Protein AF-A0A519UEZ4-F1 (afdb_monomer)

Secondary structure (DSSP, 8-state):
--HHHHHHHHHHHHHHTS-SPPPHHHHHHHHHHHHHHHHHHHHHHTSSPPP-GGGTT--HHHHHH--

Foldseek 3Di:
DDPVVVVVVVVVCCVPPVVHDDDPVVVVVQVVVLVVVLVVVCCDVPNDDDDDPVCPPPDSVVSVVSD

Nearest PDB structures (foldseek):
  2gta-assembly1_B  TM=9.248E-01  e=8.281E-03  Bacillus subtilis
  2gta-assembly1_A  TM=8.721E-01  e=1.086E-02  Bacillus subtilis
  5ie9-assembly1_C  TM=9.288E-01  e=3.000E-02  Bacillus cereus

Mean predicted aligned error: 3.26 Å

Structure (mmCIF, N/CA/C/O backbone):
data_AF-A0A519UEZ4-F1
#
_entry.id   AF-A0A519UEZ4-F1
#
loop_
_atom_site.group_PDB
_atom_site.id
_atom_site.type_symbol
_atom_site.label_atom_id
_atom_site.label_alt_id
_atom_site.label_comp_id
_atom_site.label_asym_id
_atom_site.label_entity_id
_atom_site.label_seq_id
_atom_site.pdbx_PDB_ins_code
_atom_site.Cartn_x
_atom_site.Cartn_y
_atom_site.Cartn_z
_atom_site.occupancy
_atom_site.B_iso_or_equiv
_atom_site.auth_seq_id
_atom_site.auth_comp_id
_atom_site.auth_asym_id
_atom_site.auth_atom_id
_atom_site.pdbx_PDB_model_num
ATOM 1 N N . MET A 1 1 ? -9.453 -13.635 -2.661 1.00 87.81 1 MET A N 1
ATOM 2 C CA . MET A 1 1 ? -9.752 -12.613 -1.643 1.00 87.81 1 MET A CA 1
ATOM 3 C C . MET A 1 1 ? -10.323 -11.398 -2.357 1.00 87.81 1 MET A C 1
ATOM 5 O O . MET A 1 1 ? -9.788 -11.040 -3.399 1.00 87.81 1 MET A O 1
ATOM 9 N N . THR A 1 2 ? -11.422 -10.824 -1.874 1.00 98.00 2 THR A N 1
ATOM 10 C CA . THR A 1 2 ? -11.910 -9.503 -2.312 1.00 98.00 2 THR A CA 1
ATOM 11 C C . THR A 1 2 ? -11.202 -8.396 -1.529 1.00 98.00 2 THR A C 1
ATOM 13 O O . THR A 1 2 ? -10.595 -8.672 -0.496 1.00 98.00 2 THR A O 1
ATOM 16 N N . LEU A 1 3 ? -11.294 -7.142 -1.979 1.00 97.19 3 LEU A N 1
ATOM 17 C CA . LEU A 1 3 ? -10.700 -6.020 -1.245 1.00 97.19 3 LEU A CA 1
ATOM 18 C C . LEU A 1 3 ? -11.278 -5.894 0.174 1.00 97.19 3 LEU A C 1
ATOM 20 O O . LEU A 1 3 ? -10.519 -5.783 1.129 1.00 97.19 3 LEU A O 1
ATOM 24 N N . ASP A 1 4 ? -12.594 -6.034 0.327 1.00 98.44 4 ASP A N 1
ATOM 25 C CA . ASP A 1 4 ? -13.254 -5.986 1.640 1.00 98.44 4 ASP A CA 1
ATOM 26 C C . ASP A 1 4 ? -12.767 -7.102 2.583 1.00 98.44 4 ASP A C 1
ATOM 28 O O . ASP A 1 4 ? -12.573 -6.887 3.780 1.00 98.44 4 ASP A O 1
ATOM 32 N N . GLN A 1 5 ? -12.521 -8.305 2.046 1.00 98.44 5 GLN A N 1
ATOM 33 C CA . GLN A 1 5 ? -11.955 -9.414 2.821 1.00 98.44 5 GLN A CA 1
ATOM 34 C C . GLN A 1 5 ? -10.520 -9.111 3.267 1.00 98.44 5 GLN A C 1
ATOM 36 O O . GLN A 1 5 ? -10.146 -9.450 4.389 1.00 98.44 5 GLN A O 1
ATOM 41 N N . ALA A 1 6 ? -9.733 -8.457 2.408 1.00 97.81 6 ALA A N 1
ATOM 42 C CA . ALA A 1 6 ? -8.376 -8.026 2.728 1.00 97.81 6 ALA A CA 1
ATOM 43 C C . ALA A 1 6 ? -8.379 -6.985 3.851 1.00 97.81 6 ALA A C 1
ATOM 45 O O . ALA A 1 6 ? -7.690 -7.161 4.850 1.00 97.81 6 ALA A O 1
ATOM 46 N N . GLN A 1 7 ? -9.218 -5.953 3.725 1.00 98.12 7 GLN A N 1
ATOM 47 C CA . GLN A 1 7 ? -9.377 -4.909 4.739 1.00 98.12 7 GLN A CA 1
ATOM 48 C C . GLN A 1 7 ? -9.782 -5.495 6.093 1.00 98.12 7 GLN A C 1
ATOM 50 O O . GLN A 1 7 ? -9.187 -5.148 7.106 1.00 98.12 7 GLN A O 1
ATOM 55 N N . THR A 1 8 ? -10.734 -6.434 6.100 1.00 98.38 8 THR A N 1
ATOM 56 C CA . THR A 1 8 ? -11.162 -7.124 7.329 1.00 98.38 8 THR A CA 1
ATOM 57 C C . THR A 1 8 ? -10.014 -7.918 7.954 1.00 98.38 8 THR A C 1
ATOM 59 O O . THR A 1 8 ? -9.783 -7.833 9.153 1.00 98.38 8 THR A O 1
ATOM 62 N N . THR A 1 9 ? -9.252 -8.648 7.136 1.00 98.19 9 THR A N 1
ATOM 63 C CA . THR A 1 9 ? -8.118 -9.458 7.610 1.00 98.19 9 THR A CA 1
ATOM 64 C C . THR A 1 9 ? -7.018 -8.583 8.222 1.00 98.19 9 THR A C 1
ATOM 66 O O . THR A 1 9 ? -6.461 -8.919 9.266 1.00 98.19 9 THR A O 1
ATOM 69 N N . VAL A 1 10 ? -6.715 -7.444 7.592 1.00 97.25 10 VAL A N 1
ATOM 70 C CA . VAL A 1 10 ? -5.727 -6.478 8.094 1.00 97.25 10 VAL A CA 1
ATOM 71 C C . VAL A 1 10 ? -6.213 -5.821 9.388 1.00 97.25 10 VAL A C 1
ATOM 73 O O . VAL A 1 10 ? -5.442 -5.730 10.342 1.00 97.25 10 VAL A O 1
ATOM 76 N N . ASP A 1 11 ? -7.485 -5.424 9.464 1.00 98.12 11 ASP A N 1
ATOM 77 C CA . ASP A 1 11 ? -8.070 -4.831 10.673 1.00 98.12 11 ASP A CA 1
ATOM 78 C C . ASP A 1 11 ? -8.046 -5.796 11.864 1.00 98.12 11 ASP A C 1
ATOM 80 O O . ASP A 1 11 ? -7.604 -5.433 12.958 1.00 98.12 11 ASP A O 1
ATOM 84 N N . GLU A 1 12 ? -8.431 -7.055 11.644 1.00 98.19 12 GLU A N 1
ATOM 85 C CA . GLU A 1 12 ? -8.349 -8.104 12.661 1.00 98.19 12 GLU A CA 1
ATOM 86 C C . GLU A 1 12 ? -6.911 -8.281 13.157 1.00 98.19 12 GLU A C 1
ATOM 88 O O . GLU A 1 12 ? -6.670 -8.346 14.365 1.00 98.19 12 GLU A O 1
ATOM 93 N N . TRP A 1 13 ? -5.928 -8.306 12.257 1.00 98.31 13 TRP A N 1
ATOM 94 C CA . TRP A 1 13 ? -4.528 -8.437 12.648 1.00 98.31 13 TRP A CA 1
ATOM 95 C C . TRP A 1 13 ? -4.026 -7.220 13.440 1.00 98.31 13 TRP A C 1
ATOM 97 O O . TRP A 1 13 ? -3.394 -7.383 14.487 1.00 98.31 13 TRP A O 1
ATOM 107 N N . ILE A 1 14 ? -4.338 -5.997 13.003 1.00 97.44 14 ILE A N 1
ATOM 108 C CA . ILE A 1 14 ? -3.904 -4.763 13.676 1.00 97.44 14 ILE A CA 1
ATOM 109 C C . ILE A 1 14 ? -4.510 -4.659 15.076 1.00 97.44 14 ILE A C 1
ATOM 111 O O . ILE A 1 14 ? -3.814 -4.310 16.028 1.00 97.44 14 ILE A O 1
ATOM 115 N N . THR A 1 15 ? -5.793 -4.974 15.223 1.00 96.94 15 THR A N 1
ATOM 116 C CA . THR A 1 15 ? -6.503 -4.825 16.501 1.00 96.94 15 THR A CA 1
ATOM 117 C C . THR A 1 15 ? -6.177 -5.935 17.501 1.00 96.94 15 THR A C 1
ATOM 119 O O . THR A 1 15 ? -6.233 -5.698 18.708 1.00 96.94 15 THR A O 1
ATOM 122 N N . THR A 1 16 ? -5.796 -7.128 17.032 1.00 97.19 16 THR A N 1
ATOM 123 C CA . THR A 1 16 ? -5.465 -8.270 17.908 1.00 97.19 16 THR A CA 1
ATOM 124 C C . THR A 1 16 ? -3.971 -8.425 18.179 1.00 97.19 16 THR A C 1
ATOM 126 O O . THR A 1 16 ? -3.586 -8.777 19.293 1.00 97.19 16 THR A O 1
ATOM 129 N N . THR A 1 17 ? -3.130 -8.157 17.179 1.00 96.94 17 THR A N 1
ATOM 130 C CA . THR A 1 17 ? -1.673 -8.354 17.230 1.00 96.94 17 THR A CA 1
ATOM 131 C C . THR A 1 17 ? -0.929 -7.021 17.192 1.00 96.94 17 THR A C 1
ATOM 133 O O . THR A 1 17 ? -0.031 -6.796 18.001 1.00 96.94 17 THR A O 1
ATOM 136 N N . GLY A 1 18 ? -1.324 -6.112 16.294 1.00 90.56 18 GLY A N 1
ATOM 137 C CA . GLY A 1 18 ? -0.686 -4.803 16.088 1.00 90.56 18 GLY A CA 1
ATOM 138 C C . GLY A 1 18 ? -0.984 -3.743 17.159 1.00 90.56 18 GLY A C 1
ATOM 139 O O . GLY A 1 18 ? -0.466 -2.631 17.075 1.00 90.56 18 GLY A O 1
ATOM 140 N N . VAL A 1 19 ? -1.786 -4.071 18.181 1.00 92.12 19 VAL A N 1
ATOM 141 C CA . VAL A 1 19 ? -2.256 -3.196 19.275 1.00 92.12 19 VAL A CA 1
ATOM 142 C C . VAL A 1 19 ? -3.201 -2.076 18.822 1.00 92.12 19 VAL A C 1
ATOM 144 O O . VAL A 1 19 ? -4.261 -1.902 19.422 1.00 92.12 19 VAL A O 1
ATOM 147 N N . ARG A 1 20 ? -2.822 -1.277 17.817 1.00 95.75 20 ARG A N 1
ATOM 148 C CA . ARG A 1 20 ? -3.626 -0.183 17.249 1.00 95.75 20 ARG A CA 1
ATOM 149 C C . ARG A 1 20 ? -3.068 0.291 15.909 1.00 95.75 20 ARG A C 1
ATOM 151 O O . ARG A 1 20 ? -1.889 0.117 15.621 1.00 95.75 20 ARG A O 1
ATOM 158 N N . TYR A 1 21 ? -3.883 1.037 15.172 1.00 97.69 21 TYR A N 1
ATOM 159 C CA . TYR A 1 21 ? -3.419 1.821 14.032 1.00 97.69 21 TYR A CA 1
ATOM 160 C C . TYR A 1 21 ? -2.425 2.916 14.441 1.00 97.69 21 TYR A C 1
ATOM 162 O O . TYR A 1 21 ? -2.504 3.507 15.530 1.00 97.69 21 TYR A O 1
ATOM 170 N N . PHE A 1 22 ? -1.503 3.217 13.530 1.00 97.38 22 PHE A N 1
ATOM 171 C CA . PHE A 1 22 ? -0.684 4.420 13.594 1.00 97.38 22 PHE A CA 1
ATOM 172 C C . PHE A 1 22 ? -1.533 5.684 13.407 1.00 97.38 22 PHE A C 1
ATOM 174 O O . PHE A 1 22 ? -2.643 5.633 12.884 1.00 97.38 22 PHE A O 1
ATOM 181 N N . SER A 1 23 ? -1.005 6.833 13.845 1.00 98.12 23 SER A N 1
ATOM 182 C CA . SER A 1 23 ? -1.586 8.119 13.448 1.00 98.12 23 SER A CA 1
ATOM 183 C C . SER A 1 23 ? -1.363 8.346 11.956 1.00 98.12 23 SER A C 1
ATOM 185 O O . SER A 1 23 ? -0.459 7.764 11.357 1.00 98.12 23 SER A O 1
ATOM 187 N N . GLU A 1 24 ? -2.137 9.243 11.366 1.00 98.12 24 GLU A N 1
ATOM 188 C CA . GLU A 1 24 ? -2.130 9.518 9.932 1.00 98.12 24 GLU A CA 1
ATOM 189 C C . GLU A 1 24 ? -0.740 9.938 9.441 1.00 98.12 24 GLU A C 1
ATOM 191 O O . GLU A 1 24 ? -0.282 9.472 8.401 1.00 98.12 24 GLU A O 1
ATOM 196 N N . LEU A 1 25 ? -0.026 10.765 10.215 1.00 98.44 25 LEU A N 1
ATOM 197 C CA . LEU A 1 25 ? 1.329 11.200 9.865 1.00 98.44 25 LEU A CA 1
ATOM 198 C C . LEU A 1 25 ? 2.352 10.062 9.937 1.00 98.44 25 LEU A C 1
ATOM 200 O O . LEU A 1 25 ? 3.239 9.991 9.091 1.00 98.44 25 LEU A O 1
ATOM 204 N N . THR A 1 26 ? 2.235 9.169 10.922 1.00 97.88 26 THR A N 1
ATOM 205 C CA . THR A 1 26 ? 3.109 7.993 11.001 1.00 97.88 26 THR A CA 1
ATOM 206 C C . THR A 1 26 ? 2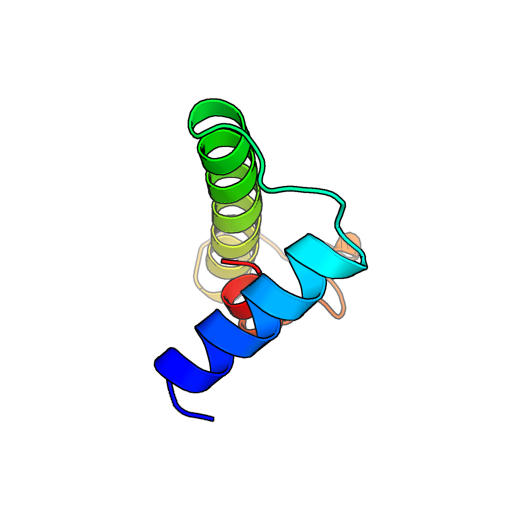.785 7.014 9.877 1.00 97.88 26 THR A C 1
ATOM 208 O O . THR A 1 26 ? 3.703 6.544 9.218 1.00 97.88 26 THR A O 1
ATOM 211 N N . ASN A 1 27 ? 1.504 6.776 9.588 1.00 97.56 27 ASN A N 1
ATOM 212 C CA . ASN A 1 27 ? 1.087 5.915 8.484 1.00 97.56 27 ASN A CA 1
ATOM 213 C C . ASN A 1 27 ? 1.561 6.456 7.125 1.00 97.56 27 ASN A C 1
ATOM 215 O O . ASN A 1 27 ? 1.993 5.691 6.276 1.00 97.56 27 ASN A O 1
ATOM 219 N N . MET A 1 28 ? 1.551 7.781 6.937 1.00 98.25 28 MET A N 1
ATOM 220 C CA . MET A 1 28 ? 2.090 8.430 5.737 1.00 98.25 28 MET A CA 1
ATOM 221 C C . MET A 1 28 ? 3.606 8.242 5.596 1.00 98.25 28 MET A C 1
ATOM 223 O O . MET A 1 28 ? 4.103 8.058 4.484 1.00 98.25 28 MET A O 1
ATOM 227 N N . ALA A 1 29 ? 4.348 8.298 6.707 1.00 98.50 29 ALA A N 1
ATOM 228 C CA . ALA A 1 29 ? 5.787 8.054 6.698 1.00 98.50 29 ALA A CA 1
ATOM 229 C C . ALA A 1 29 ? 6.102 6.603 6.302 1.00 98.50 29 ALA A C 1
ATOM 231 O O . ALA A 1 29 ? 6.917 6.407 5.407 1.00 98.50 29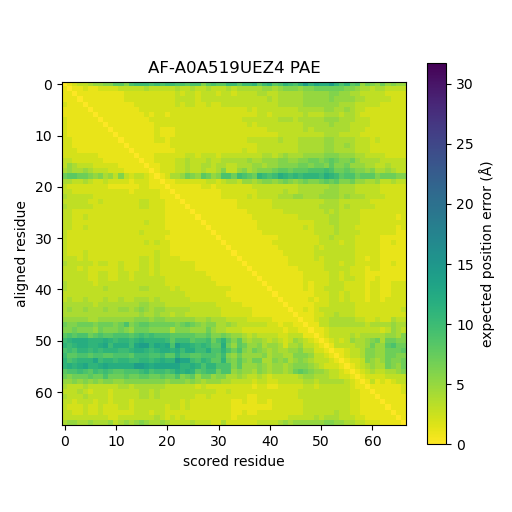 ALA A O 1
ATOM 232 N N . ILE A 1 30 ? 5.396 5.631 6.894 1.00 97.94 30 ILE A N 1
ATOM 233 C CA . ILE A 1 30 ? 5.522 4.205 6.548 1.00 97.94 30 ILE A CA 1
ATOM 234 C C . ILE A 1 30 ? 5.160 3.969 5.078 1.00 97.94 30 ILE A C 1
ATOM 236 O O . ILE A 1 30 ? 5.952 3.407 4.337 1.00 97.94 30 ILE A O 1
ATOM 240 N N . LEU A 1 31 ? 4.033 4.505 4.601 1.00 98.06 31 LEU A N 1
ATOM 241 C CA . LEU A 1 31 ? 3.655 4.393 3.188 1.00 98.06 31 LEU A CA 1
ATOM 242 C C . LEU A 1 31 ? 4.742 4.943 2.247 1.00 98.06 31 LEU A C 1
ATOM 244 O O . LEU A 1 31 ? 5.012 4.379 1.191 1.00 98.06 31 LEU A O 1
ATOM 248 N N . THR A 1 32 ? 5.369 6.064 2.614 1.00 98.38 32 THR A N 1
ATOM 249 C CA . THR A 1 32 ? 6.442 6.662 1.804 1.00 98.38 32 THR A CA 1
ATOM 250 C C . THR A 1 32 ? 7.703 5.793 1.796 1.00 98.38 32 THR A C 1
ATOM 252 O O . THR A 1 32 ? 8.401 5.751 0.782 1.00 98.38 32 THR A O 1
ATOM 255 N N . GLU A 1 33 ? 7.998 5.120 2.908 1.00 98.25 33 GLU A N 1
ATOM 256 C CA . GLU A 1 33 ? 9.104 4.169 3.030 1.00 98.25 33 GLU A CA 1
ATOM 257 C C . GLU A 1 33 ? 8.919 2.987 2.069 1.00 98.25 33 GLU A C 1
ATOM 259 O O . GLU A 1 33 ? 9.776 2.788 1.203 1.00 98.25 33 GLU A O 1
ATOM 264 N N . GLU A 1 34 ? 7.765 2.313 2.116 1.00 97.75 34 GLU A N 1
ATOM 265 C CA . GLU A 1 34 ? 7.472 1.143 1.270 1.00 97.75 34 GLU A CA 1
ATOM 266 C C . GLU A 1 34 ? 7.428 1.497 -0.225 1.00 97.75 34 GLU A C 1
ATOM 268 O O . GLU A 1 34 ? 8.020 0.827 -1.076 1.00 97.75 34 GLU A O 1
ATOM 273 N N . VAL A 1 35 ? 6.836 2.646 -0.577 1.00 97.88 35 VAL A N 1
ATOM 274 C CA . VAL A 1 35 ? 6.866 3.152 -1.962 1.00 97.88 35 VAL A CA 1
ATOM 275 C C . VAL A 1 35 ? 8.303 3.418 -2.435 1.00 97.88 35 VAL A C 1
ATOM 277 O O . VAL A 1 35 ? 8.618 3.231 -3.615 1.00 97.88 35 VAL A O 1
ATOM 280 N N . GLY A 1 36 ? 9.196 3.838 -1.536 1.00 97.06 36 GLY A N 1
ATOM 281 C CA . GLY A 1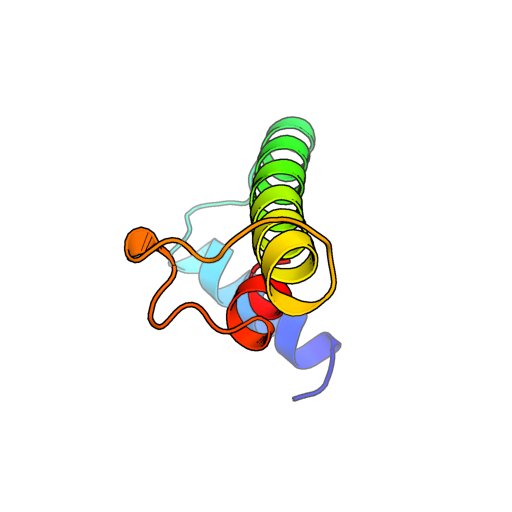 36 ? 10.620 3.991 -1.827 1.00 97.06 36 GLY A CA 1
ATOM 282 C C . GLY A 1 36 ? 11.297 2.665 -2.182 1.00 97.06 36 GLY A C 1
ATOM 283 O O . GLY A 1 36 ? 12.167 2.631 -3.060 1.00 97.06 36 GLY A O 1
ATOM 284 N N . GLU A 1 37 ? 10.876 1.568 -1.556 1.00 95.19 37 GLU A N 1
ATOM 285 C CA . GLU A 1 37 ? 11.398 0.230 -1.823 1.00 95.19 37 GLU A CA 1
ATOM 286 C C . GLU A 1 37 ? 10.914 -0.319 -3.174 1.00 95.19 37 GLU A C 1
ATOM 288 O O . GLU A 1 37 ? 11.732 -0.781 -3.983 1.00 95.19 37 GLU A O 1
ATOM 293 N N . VAL A 1 38 ? 9.628 -0.128 -3.493 1.00 96.38 38 VAL A N 1
ATOM 294 C CA . VAL A 1 38 ? 9.066 -0.394 -4.829 1.00 96.38 38 VAL A CA 1
ATOM 295 C C . VAL A 1 38 ? 9.832 0.390 -5.896 1.00 96.38 38 VAL A C 1
ATOM 297 O O . VAL A 1 38 ? 10.300 -0.173 -6.893 1.00 96.38 38 VAL A O 1
ATOM 300 N N . ALA A 1 39 ? 10.017 1.696 -5.683 1.00 96.56 39 ALA A N 1
ATOM 301 C CA . ALA A 1 39 ? 10.734 2.558 -6.615 1.00 96.56 39 ALA A CA 1
ATOM 302 C C . ALA A 1 39 ? 12.183 2.091 -6.825 1.00 96.56 39 ALA A C 1
ATOM 304 O O . ALA A 1 39 ? 12.685 2.113 -7.955 1.00 96.56 39 ALA A O 1
ATOM 305 N N . ARG A 1 40 ? 12.849 1.622 -5.760 1.00 94.75 40 ARG A N 1
ATOM 306 C CA . ARG A 1 40 ? 14.203 1.059 -5.825 1.00 94.75 40 ARG A CA 1
ATOM 307 C C . ARG A 1 40 ? 14.254 -0.160 -6.744 1.00 94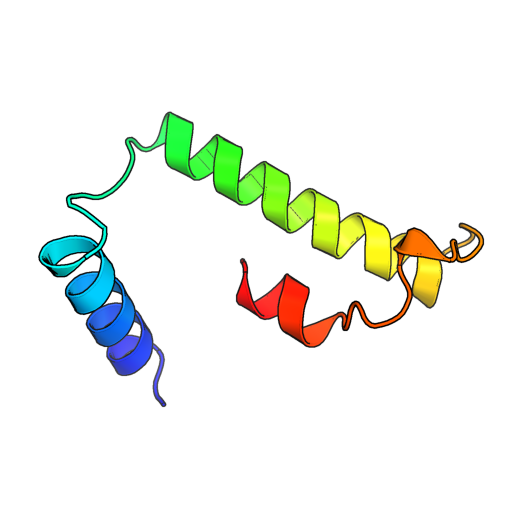.75 40 ARG A C 1
ATOM 309 O O . ARG A 1 40 ? 15.137 -0.199 -7.600 1.00 94.75 40 ARG A O 1
ATOM 316 N N . LEU A 1 41 ? 13.337 -1.123 -6.613 1.00 94.19 41 LEU A N 1
ATOM 317 C CA . LEU A 1 41 ? 13.334 -2.306 -7.484 1.00 94.19 41 LEU A CA 1
ATOM 318 C C . LEU A 1 41 ? 12.964 -1.964 -8.929 1.00 94.19 41 LEU A C 1
ATOM 320 O O . LEU A 1 41 ? 13.633 -2.442 -9.846 1.00 94.19 41 LEU A O 1
ATOM 324 N N . ILE A 1 42 ? 11.983 -1.084 -9.150 1.00 95.06 42 ILE A N 1
ATOM 325 C CA . ILE A 1 42 ? 11.619 -0.628 -10.501 1.00 95.06 42 ILE A CA 1
ATOM 326 C C . ILE A 1 42 ? 12.817 0.029 -11.193 1.00 95.06 42 ILE A C 1
ATOM 328 O O . ILE A 1 42 ? 13.126 -0.302 -12.339 1.00 95.06 42 ILE A O 1
ATOM 332 N N . ALA A 1 43 ? 13.537 0.914 -10.498 1.00 95.81 43 ALA A N 1
ATOM 333 C CA . ALA A 1 43 ? 14.704 1.596 -11.054 1.00 95.81 43 ALA A CA 1
ATOM 334 C C . ALA A 1 43 ? 15.846 0.634 -11.433 1.00 95.81 43 ALA A C 1
ATOM 336 O O . ALA A 1 43 ? 16.628 0.954 -12.329 1.00 95.81 43 ALA A O 1
ATOM 337 N N . ARG A 1 44 ? 15.949 -0.523 -10.764 1.00 92.38 44 ARG A N 1
ATOM 338 C CA . ARG A 1 44 ? 16.962 -1.560 -11.029 1.00 92.38 44 ARG A CA 1
ATOM 339 C C . ARG A 1 44 ? 16.540 -2.526 -12.138 1.00 92.38 44 ARG A C 1
ATOM 341 O O . ARG A 1 44 ? 17.359 -2.875 -12.980 1.00 92.38 44 ARG A O 1
ATOM 348 N N . GLN A 1 45 ? 15.279 -2.962 -12.133 1.00 91.12 45 GLN A N 1
ATOM 349 C CA . GLN A 1 45 ? 14.745 -3.932 -13.098 1.00 91.12 45 GLN A CA 1
ATOM 350 C C . GLN A 1 45 ? 14.446 -3.300 -14.461 1.00 91.12 45 GLN A C 1
ATOM 352 O O . GLN A 1 45 ? 14.705 -3.913 -15.494 1.00 91.12 45 GLN A O 1
ATOM 357 N N . TYR A 1 46 ? 13.901 -2.083 -14.459 1.00 93.94 46 TYR A N 1
ATOM 358 C CA . TYR A 1 46 ? 13.375 -1.425 -15.659 1.00 93.94 46 TYR A CA 1
ATOM 359 C C . TYR A 1 46 ? 14.027 -0.068 -15.947 1.00 93.94 46 TYR A C 1
ATOM 361 O O . TYR A 1 46 ? 13.748 0.535 -16.981 1.00 93.94 46 TYR A O 1
ATOM 369 N N . GLY A 1 47 ? 14.870 0.426 -15.038 1.00 93.44 47 GLY A N 1
ATOM 370 C CA . GLY A 1 47 ? 15.615 1.672 -15.193 1.00 93.44 47 GLY A CA 1
ATOM 371 C C . GLY A 1 47 ? 17.102 1.453 -15.475 1.00 93.44 47 GLY A C 1
ATOM 372 O O . GLY A 1 47 ? 17.538 0.3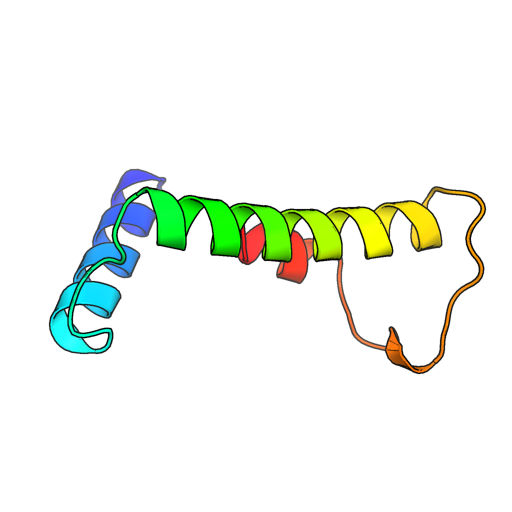94 -15.914 1.00 93.44 47 GLY A O 1
ATOM 373 N N . GLU A 1 48 ? 17.896 2.489 -15.216 1.00 94.94 48 GLU A N 1
ATOM 374 C CA . GLU A 1 48 ? 19.332 2.518 -15.534 1.00 94.94 48 GLU A CA 1
ATOM 375 C C . GLU A 1 48 ? 20.228 2.136 -14.341 1.00 94.94 48 GLU A C 1
ATOM 377 O O . GLU A 1 48 ? 21.456 2.128 -14.444 1.00 94.94 48 GLU A O 1
ATOM 382 N N . GLN A 1 49 ? 19.642 1.847 -13.175 1.00 93.75 49 GLN A N 1
ATOM 383 C CA . GLN A 1 49 ? 20.412 1.543 -11.975 1.00 93.75 49 GLN A CA 1
ATOM 384 C C . GLN A 1 49 ? 20.909 0.086 -11.977 1.00 93.75 49 GLN A C 1
ATOM 386 O O . GLN A 1 49 ? 20.132 -0.847 -12.125 1.00 93.75 49 GLN A O 1
ATOM 391 N N . SER A 1 50 ? 22.203 -0.146 -11.727 1.00 90.50 50 SER A N 1
ATOM 392 C CA . SER A 1 50 ? 22.776 -1.508 -11.706 1.00 90.50 50 SER A CA 1
ATOM 393 C C . SER A 1 50 ? 22.283 -2.346 -10.524 1.00 90.50 50 SER A C 1
ATOM 395 O O . SER A 1 50 ? 22.196 -1.825 -9.415 1.00 90.50 50 SER A O 1
ATOM 397 N N . PHE A 1 51 ? 22.048 -3.644 -10.708 1.00 87.88 51 PHE A N 1
ATOM 398 C CA . PHE A 1 51 ? 21.708 -4.547 -9.602 1.00 87.88 51 PHE A CA 1
ATOM 399 C C . PHE A 1 51 ? 22.788 -4.595 -8.516 1.00 87.88 51 PHE A C 1
ATOM 401 O O . PHE A 1 51 ? 23.986 -4.560 -8.806 1.00 87.88 51 PHE A O 1
ATOM 408 N N . LYS A 1 52 ? 22.350 -4.707 -7.259 1.00 85.88 52 LYS A N 1
ATOM 409 C CA . LYS A 1 52 ? 23.212 -4.969 -6.105 1.00 85.88 52 LYS A CA 1
ATOM 410 C C . LYS A 1 52 ? 22.916 -6.356 -5.552 1.00 85.88 52 LYS A C 1
ATOM 412 O O . LYS A 1 52 ? 21.779 -6.807 -5.576 1.00 85.88 52 LYS A O 1
ATOM 417 N N . GLU A 1 53 ? 23.933 -7.008 -4.996 1.00 83.88 53 GLU A N 1
ATOM 418 C CA . GLU A 1 53 ? 23.767 -8.321 -4.356 1.00 83.88 53 GLU A CA 1
ATOM 419 C C . GLU A 1 53 ? 22.825 -8.294 -3.146 1.00 83.88 53 GLU A C 1
ATOM 421 O O . GLU A 1 53 ? 22.159 -9.284 -2.872 1.00 83.88 53 GLU A O 1
ATOM 426 N N . SER A 1 54 ? 22.708 -7.151 -2.463 1.00 81.69 54 SER A N 1
ATOM 427 C CA . SER A 1 54 ? 21.738 -6.954 -1.377 1.00 81.69 54 SER A CA 1
ATOM 428 C C . SER A 1 54 ? 20.285 -7.116 -1.817 1.00 81.69 54 SER A C 1
ATOM 430 O O . SER A 1 54 ? 19.428 -7.370 -0.982 1.00 81.69 54 SER A O 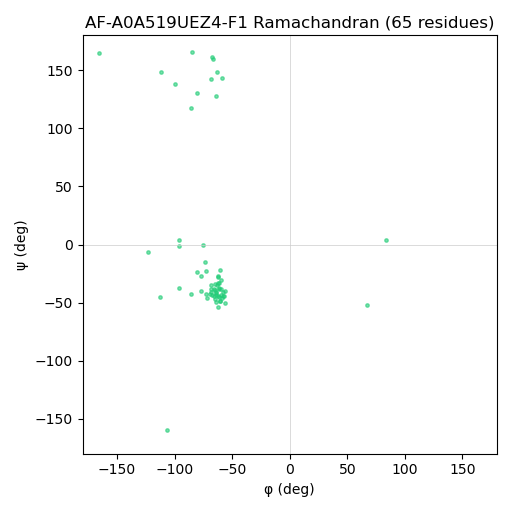1
ATOM 432 N N . ASP A 1 55 ? 20.015 -6.957 -3.113 1.00 79.00 55 ASP A N 1
ATOM 433 C CA . ASP A 1 55 ? 18.666 -6.986 -3.669 1.00 79.00 55 ASP A CA 1
ATOM 434 C C . ASP A 1 55 ? 18.323 -8.383 -4.230 1.00 79.00 55 ASP A C 1
ATOM 436 O O . ASP A 1 55 ? 17.248 -8.581 -4.796 1.00 79.00 55 ASP A O 1
ATOM 440 N N . LYS A 1 56 ? 19.220 -9.377 -4.084 1.00 80.69 56 LYS A N 1
ATOM 441 C CA . LYS A 1 56 ? 18.925 -10.760 -4.478 1.00 80.69 56 LYS A CA 1
ATOM 442 C C . LYS A 1 56 ? 17.796 -11.333 -3.630 1.00 80.69 56 LYS A C 1
ATOM 444 O O . LYS A 1 56 ? 17.880 -11.359 -2.408 1.00 80.69 56 LYS A O 1
ATOM 449 N N . GLY A 1 57 ? 16.789 -11.874 -4.311 1.00 82.06 57 GLY A N 1
ATOM 450 C CA . GLY A 1 57 ? 15.622 -12.484 -3.678 1.00 82.06 57 GLY A CA 1
ATOM 451 C C . GLY A 1 57 ? 14.534 -11.489 -3.278 1.00 82.06 57 GLY A C 1
ATOM 452 O O . GLY A 1 57 ? 13.549 -11.924 -2.699 1.00 82.06 57 GLY A O 1
ATOM 453 N N . ARG A 1 58 ? 14.687 -10.191 -3.589 1.00 87.69 58 ARG A N 1
ATOM 454 C CA . ARG A 1 58 ? 13.592 -9.218 -3.477 1.00 87.69 58 ARG A CA 1
ATOM 455 C C . ARG A 1 58 ? 12.770 -9.233 -4.763 1.00 87.69 58 ARG A C 1
ATOM 457 O O . ARG A 1 58 ? 13.293 -8.921 -5.836 1.00 87.69 58 ARG A O 1
AT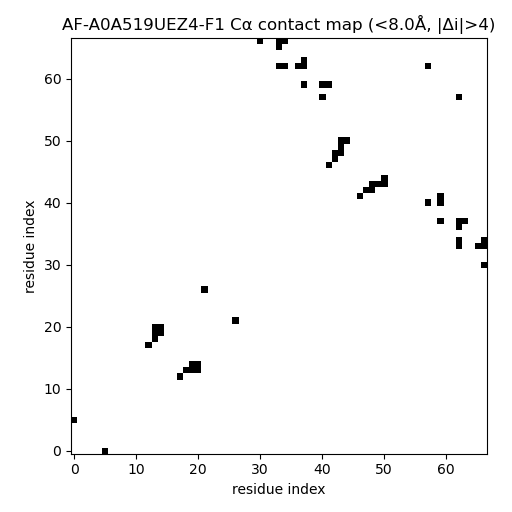OM 464 N N . GLU A 1 59 ? 11.501 -9.596 -4.654 1.00 92.44 59 GLU A N 1
ATOM 465 C CA . GLU A 1 59 ? 10.564 -9.658 -5.773 1.00 92.44 59 GLU A CA 1
ATOM 466 C C . GLU A 1 59 ? 9.694 -8.402 -5.791 1.00 92.44 59 GLU A C 1
ATOM 468 O O . GLU A 1 59 ? 9.191 -7.969 -4.761 1.00 92.44 59 GLU A O 1
ATOM 473 N N . LEU A 1 60 ? 9.452 -7.831 -6.975 1.00 93.00 60 LEU A N 1
ATOM 474 C CA . LEU A 1 60 ? 8.610 -6.633 -7.090 1.00 93.00 60 LEU A CA 1
ATOM 475 C C . LEU A 1 60 ? 7.183 -6.874 -6.571 1.00 93.00 60 LEU A C 1
ATOM 477 O O . LEU A 1 60 ? 6.545 -5.946 -6.090 1.00 93.00 60 LEU A O 1
ATOM 481 N N . GLY A 1 61 ? 6.681 -8.106 -6.684 1.00 94.56 61 GLY A N 1
ATOM 482 C CA . GLY A 1 61 ? 5.360 -8.471 -6.177 1.00 94.56 61 GLY A CA 1
ATOM 483 C C . GLY A 1 61 ? 5.246 -8.371 -4.657 1.00 94.56 61 GLY A C 1
ATOM 484 O O . GLY A 1 61 ? 4.185 -7.981 -4.180 1.00 94.56 61 GLY A O 1
ATOM 485 N N . ASP A 1 62 ? 6.324 -8.669 -3.929 1.00 93.62 62 ASP A N 1
ATOM 486 C CA . ASP A 1 62 ? 6.344 -8.588 -2.467 1.00 93.62 62 ASP A CA 1
ATOM 487 C C . ASP A 1 62 ? 6.337 -7.118 -2.029 1.00 93.62 62 ASP A C 1
ATOM 489 O O . ASP A 1 62 ? 5.472 -6.715 -1.264 1.00 93.62 62 ASP A O 1
ATOM 493 N N . GLU A 1 63 ? 7.173 -6.276 -2.647 1.00 94.12 63 GLU A N 1
ATOM 494 C CA . GLU A 1 63 ? 7.193 -4.831 -2.353 1.00 94.12 63 GLU A CA 1
ATOM 495 C C . GLU A 1 63 ? 5.865 -4.139 -2.681 1.00 94.12 63 GLU A C 1
ATOM 497 O O . GLU A 1 63 ? 5.478 -3.167 -2.045 1.00 94.12 63 GLU A O 1
ATOM 502 N N . LEU A 1 64 ? 5.166 -4.606 -3.720 1.00 95.44 64 LEU A N 1
ATOM 503 C CA . LEU A 1 64 ? 3.842 -4.091 -4.064 1.00 95.44 64 LEU A CA 1
ATOM 504 C C . LEU A 1 64 ? 2.762 -4.556 -3.083 1.00 95.44 64 LEU A C 1
ATOM 506 O O . LEU A 1 64 ? 1.718 -3.916 -3.023 1.00 95.44 64 LEU A O 1
AT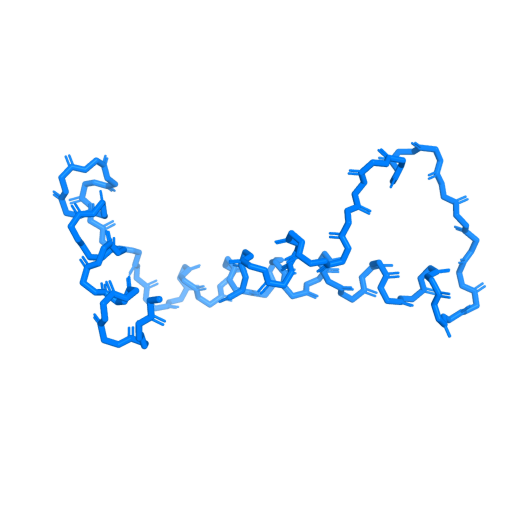OM 510 N N . ALA A 1 65 ? 2.975 -5.666 -2.374 1.00 94.75 65 ALA A N 1
ATOM 511 C CA . ALA A 1 65 ? 2.066 -6.139 -1.338 1.00 94.75 65 ALA A CA 1
ATOM 512 C C . ALA A 1 65 ? 2.265 -5.400 -0.004 1.00 94.75 65 ALA A C 1
ATOM 514 O O . ALA A 1 65 ? 1.324 -5.349 0.787 1.00 94.75 65 ALA A O 1
ATOM 515 N N . ASP A 1 66 ? 3.451 -4.824 0.222 1.00 93.56 66 ASP A N 1
ATOM 516 C CA . ASP A 1 66 ? 3.756 -3.989 1.390 1.00 93.56 66 ASP A CA 1
ATOM 517 C C . ASP A 1 66 ? 3.101 -2.585 1.320 1.00 93.56 66 ASP A C 1
ATOM 519 O O . ASP A 1 66 ? 2.981 -1.911 2.346 1.00 93.56 66 ASP A O 1
ATOM 523 N N . VAL A 1 67 ? 2.619 -2.159 0.138 1.00 92.69 67 VAL A N 1
ATOM 524 C CA . VAL A 1 67 ? 1.904 -0.880 -0.110 1.00 92.69 67 VAL A CA 1
ATOM 525 C C . VAL A 1 67 ? 0.387 -1.021 0.021 1.00 92.69 67 VAL A C 1
ATOM 527 O O . VAL A 1 67 ? -0.220 -0.175 0.723 1.00 92.69 67 VAL A O 1
#

Sequence (67 aa):
MTLDQAQTTVDEWITTTGVRYFSELTNMAILTEEVGEVARLIARQYGEQSFKESDKGRELGDELADV

Solvent-accessible surface area (backbone atoms only — not comparable to full-atom values): 4054 Å² total; per-residue (Å²): 135,55,72,70,57,48,54,52,54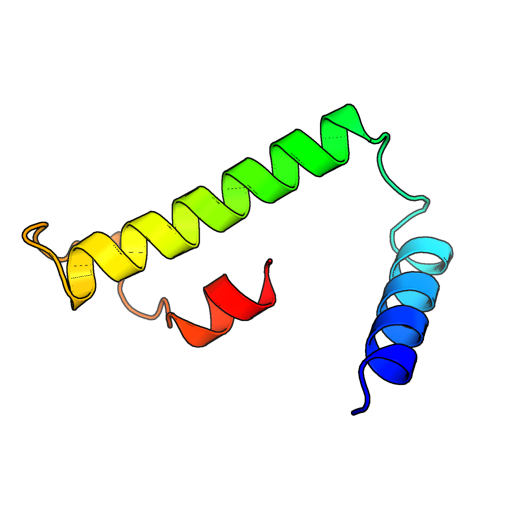,50,49,53,44,30,61,73,72,54,70,52,83,70,54,72,69,57,46,51,52,51,52,52,52,38,51,50,53,38,51,52,50,47,35,36,78,76,48,89,44,79,83,54,81,88,55,65,92,68,50,72,70,59,40,60,68,71,100

pLDDT: mean 94.47, std 4.77, range [79.0, 98.5]

Radius of gyration: 15.0 Å; Cα contacts (8 Å, |Δi|>4): 29; chains: 1; bounding box: 37×24×35 Å